Protein AF-A0A6G2PUN9-F1 (afdb_monomer_lite)

Radius of gyration: 12.89 Å; chains: 1; bounding box: 33×26×29 Å

Secondary structure (DSSP, 8-state):
-GGGS--S-TTTEEEEEES-TTSTTTT-TTS-EEEEEEHHHHHHHHHHHHHHHHHTT--TT--------

pLDDT: mean 94.49, std 3.64, range [82.69, 98.12]

Structure (mmCIF, N/CA/C/O backbone):
data_AF-A0A6G2PUN9-F1
#
_entry.id   AF-A0A6G2PUN9-F1
#
loop_
_atom_site.group_PDB
_atom_site.id
_atom_site.type_symbol
_atom_site.label_atom_id
_atom_site.label_alt_id
_atom_site.label_comp_id
_atom_site.label_asym_id
_atom_site.label_entity_id
_atom_site.label_seq_id
_atom_site.pdbx_PDB_ins_code
_atom_site.Cartn_x
_atom_site.Cartn_y
_atom_site.Cartn_z
_atom_site.occupancy
_atom_site.B_iso_or_equiv
_atom_site.auth_seq_id
_atom_site.auth_comp_id
_atom_site.auth_asym_id
_atom_site.auth_atom_id
_atom_site.pdbx_PDB_model_num
ATOM 1 N N . MET A 1 1 ? 10.166 4.703 1.228 1.00 83.19 1 MET A N 1
ATOM 2 C CA . MET A 1 1 ? 11.411 3.891 1.254 1.00 83.19 1 MET A CA 1
ATOM 3 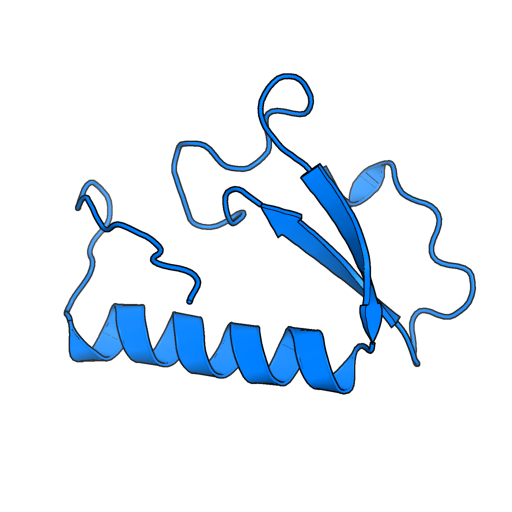C C . MET A 1 1 ? 11.888 3.481 -0.141 1.00 83.19 1 MET A C 1
ATOM 5 O O . MET A 1 1 ? 13.089 3.428 -0.381 1.00 83.19 1 MET A O 1
ATOM 9 N N . CYS A 1 2 ? 10.973 3.242 -1.076 1.00 89.88 2 CYS A N 1
ATOM 10 C CA . CYS A 1 2 ? 11.209 2.781 -2.437 1.00 89.88 2 CYS A CA 1
ATOM 11 C C . CYS A 1 2 ? 12.092 3.687 -3.286 1.00 89.88 2 CYS A C 1
ATOM 13 O O . CYS A 1 2 ? 12.785 3.190 -4.163 1.00 89.88 2 CYS A O 1
ATOM 15 N N . ALA A 1 3 ? 12.150 4.987 -2.983 1.00 85.31 3 ALA A N 1
ATOM 16 C CA . ALA A 1 3 ? 13.054 5.920 -3.655 1.00 85.31 3 ALA A CA 1
ATOM 17 C C . ALA A 1 3 ? 14.542 5.524 -3.551 1.00 85.31 3 ALA A C 1
ATOM 19 O O . ALA A 1 3 ? 15.349 5.982 -4.352 1.00 85.31 3 ALA A O 1
ATOM 20 N N . LYS A 1 4 ? 14.914 4.686 -2.571 1.00 85.56 4 LYS A N 1
ATOM 21 C CA . LYS A 1 4 ? 16.295 4.222 -2.358 1.00 85.56 4 LYS A CA 1
ATOM 22 C C . LYS A 1 4 ? 16.551 2.800 -2.874 1.00 85.56 4 LYS A C 1
ATOM 24 O O . LYS A 1 4 ? 17.645 2.283 -2.672 1.00 85.56 4 LYS A O 1
ATOM 29 N N . VAL A 1 5 ? 15.564 2.150 -3.497 1.00 89.12 5 VAL A N 1
ATOM 30 C CA . VAL A 1 5 ? 15.678 0.759 -3.958 1.00 89.12 5 VAL A CA 1
ATOM 31 C C . VAL A 1 5 ? 15.819 0.727 -5.474 1.00 89.12 5 VAL A C 1
ATOM 33 O O . VAL A 1 5 ? 14.960 1.222 -6.199 1.00 89.12 5 VAL A O 1
ATOM 36 N N . HIS A 1 6 ? 16.906 0.127 -5.958 1.00 94.06 6 HIS A N 1
ATOM 37 C CA . HIS A 1 6 ? 17.122 -0.062 -7.388 1.00 94.06 6 HIS A CA 1
ATOM 38 C C . HIS A 1 6 ? 16.135 -1.095 -7.952 1.00 94.06 6 HIS A C 1
ATOM 40 O O . HIS A 1 6 ? 16.050 -2.217 -7.453 1.00 94.06 6 HIS A O 1
ATOM 46 N N . ASN A 1 7 ? 15.408 -0.716 -9.005 1.00 93.62 7 ASN A N 1
ATOM 47 C CA . ASN A 1 7 ? 14.527 -1.601 -9.760 1.00 93.62 7 ASN A CA 1
ATOM 48 C C . ASN A 1 7 ? 15.010 -1.671 -11.221 1.00 93.62 7 ASN A C 1
ATOM 50 O O . ASN A 1 7 ? 14.756 -0.729 -11.976 1.00 93.62 7 ASN A O 1
ATOM 54 N N . PRO A 1 8 ? 15.702 -2.752 -11.623 1.00 90.56 8 PRO A N 1
ATOM 55 C CA . PRO A 1 8 ? 16.274 -2.863 -12.964 1.00 90.56 8 PRO A CA 1
ATOM 56 C C . PRO A 1 8 ? 15.216 -3.077 -14.057 1.00 90.56 8 PRO A C 1
ATOM 58 O O . PRO A 1 8 ? 15.478 -2.790 -15.222 1.00 90.56 8 PRO A O 1
ATOM 61 N N . GLU A 1 9 ? 14.007 -3.540 -13.709 1.00 95.88 9 GLU A N 1
ATOM 62 C CA . GLU A 1 9 ? 12.932 -3.816 -14.673 1.00 95.88 9 GLU A CA 1
ATOM 63 C C . GLU A 1 9 ? 11.567 -3.261 -14.199 1.00 95.88 9 GLU A C 1
ATOM 65 O O . GLU A 1 9 ? 10.658 -4.032 -13.864 1.00 95.88 9 GLU A O 1
ATOM 70 N N . PRO A 1 10 ? 11.348 -1.929 -14.243 1.00 91.50 10 PRO A N 1
ATOM 71 C CA . PRO A 1 10 ? 10.141 -1.278 -13.708 1.00 91.50 10 PRO A CA 1
ATOM 72 C C . PRO A 1 10 ? 8.819 -1.675 -14.379 1.00 91.50 10 PRO A C 1
ATOM 74 O O . PRO A 1 10 ? 7.737 -1.390 -13.873 1.00 91.50 10 PRO A O 1
ATOM 77 N N . LYS A 1 11 ? 8.883 -2.319 -15.549 1.00 94.06 11 LYS A N 1
ATOM 78 C CA . LYS A 1 11 ? 7.698 -2.862 -16.22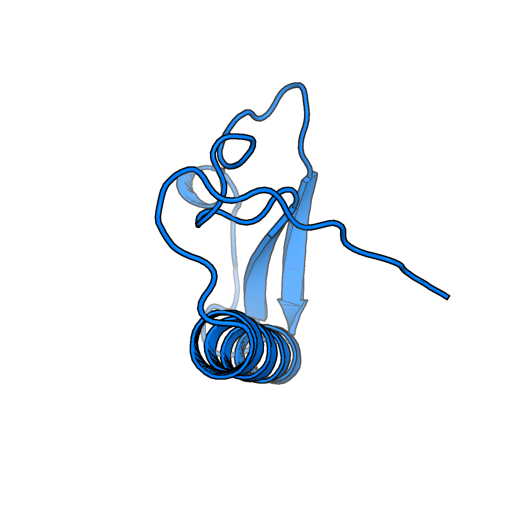8 1.00 94.06 11 LYS A CA 1
ATOM 79 C C . LYS A 1 11 ? 7.238 -4.195 -15.630 1.00 94.06 11 LYS A C 1
ATOM 81 O O . LYS A 1 11 ? 6.058 -4.515 -15.735 1.00 94.06 11 LYS A O 1
ATOM 86 N N . LYS A 1 12 ? 8.153 -4.973 -15.040 1.00 97.00 12 LYS A N 1
ATOM 87 C CA . LYS A 1 12 ? 7.884 -6.321 -14.509 1.00 97.00 12 LYS A CA 1
ATOM 88 C C . LYS A 1 12 ? 7.809 -6.357 -12.994 1.00 97.00 12 LYS A C 1
ATOM 90 O O . LYS A 1 12 ? 7.092 -7.198 -12.453 1.00 97.00 12 LYS A O 1
ATOM 95 N N . TYR A 1 13 ? 8.517 -5.455 -12.326 1.00 97.62 13 TYR A N 1
ATOM 96 C CA . TYR A 1 13 ? 8.553 -5.388 -10.878 1.00 97.62 13 TYR A CA 1
ATOM 97 C C . TYR A 1 13 ? 8.171 -4.009 -10.378 1.00 97.62 13 TYR A C 1
ATOM 99 O O . TYR A 1 13 ? 8.498 -3.000 -10.999 1.00 97.62 13 TYR A O 1
ATOM 107 N N . ASP A 1 14 ? 7.537 -3.989 -9.216 1.00 97.25 14 ASP A N 1
ATOM 108 C CA . ASP A 1 14 ? 7.284 -2.781 -8.454 1.00 97.25 14 ASP A CA 1
ATOM 109 C C . ASP A 1 14 ? 8.008 -2.890 -7.108 1.00 97.25 14 ASP A C 1
ATOM 111 O O . ASP A 1 14 ? 8.318 -3.977 -6.608 1.00 97.25 14 ASP A O 1
ATOM 115 N N . CYS A 1 15 ? 8.265 -1.737 -6.510 1.00 95.81 15 CYS A N 1
ATOM 116 C CA . CYS A 1 15 ? 8.771 -1.663 -5.158 1.00 95.81 15 CYS A CA 1
ATOM 117 C C . CYS A 1 15 ? 7.597 -1.651 -4.166 1.00 95.81 15 CYS A C 1
ATOM 119 O O . CYS A 1 15 ? 6.729 -0.780 -4.239 1.00 95.81 15 CYS A O 1
ATOM 121 N N . ALA A 1 16 ? 7.562 -2.626 -3.258 1.00 95.38 16 ALA A N 1
ATOM 122 C CA . ALA A 1 16 ? 6.548 -2.751 -2.216 1.00 95.38 16 ALA A CA 1
ATOM 123 C C . ALA A 1 16 ? 7.124 -2.376 -0.846 1.00 95.38 16 ALA A C 1
ATOM 125 O O . ALA A 1 16 ? 8.245 -2.771 -0.520 1.00 95.38 16 ALA A O 1
ATOM 126 N N . GLU A 1 17 ? 6.344 -1.653 -0.038 1.00 95.06 17 GLU A N 1
ATOM 127 C CA . GLU A 1 17 ? 6.702 -1.238 1.325 1.00 95.06 17 GLU A CA 1
ATOM 128 C C . GLU A 1 17 ? 5.729 -1.824 2.353 1.00 95.06 17 GLU A C 1
ATOM 130 O O . GLU A 1 17 ? 4.513 -1.818 2.142 1.00 95.06 17 GLU A O 1
ATOM 135 N N . TYR A 1 18 ? 6.272 -2.292 3.478 1.00 94.31 18 TYR A N 1
ATOM 136 C CA . TYR A 1 18 ? 5.512 -2.620 4.682 1.00 94.31 18 TYR A CA 1
ATOM 137 C C . TYR A 1 18 ? 6.216 -2.041 5.922 1.00 94.31 18 TYR A C 1
ATOM 139 O O . TYR A 1 18 ? 7.396 -2.340 6.106 1.00 94.31 18 TYR A O 1
ATOM 147 N N . PRO A 1 19 ? 5.544 -1.279 6.803 1.00 96.06 19 PRO A N 1
ATOM 148 C CA . PRO A 1 19 ? 4.141 -0.859 6.727 1.00 96.06 19 PRO A CA 1
ATOM 149 C C . PRO A 1 19 ? 3.807 -0.050 5.465 1.00 96.06 19 PRO A C 1
ATOM 151 O O . PRO A 1 19 ? 4.692 0.538 4.842 1.00 96.06 19 PRO A O 1
ATOM 154 N N . PHE A 1 20 ? 2.539 -0.090 5.045 1.00 95.69 20 PHE A N 1
ATOM 155 C CA . PHE A 1 20 ? 2.106 0.503 3.778 1.00 95.69 20 PHE A CA 1
ATOM 156 C C . PHE A 1 20 ? 2.319 2.020 3.773 1.00 95.69 20 PHE A C 1
ATOM 158 O O . PHE A 1 20 ? 2.078 2.682 4.776 1.00 95.69 20 PHE A O 1
ATOM 165 N N . ALA A 1 21 ? 2.680 2.591 2.620 1.00 95.06 21 ALA A N 1
ATOM 166 C CA . ALA A 1 21 ? 2.896 4.037 2.478 1.00 95.06 21 ALA A CA 1
ATOM 167 C C . ALA A 1 21 ? 1.665 4.897 2.839 1.00 95.06 21 ALA A C 1
ATOM 169 O O . ALA A 1 21 ? 1.808 6.079 3.126 1.00 95.06 21 ALA A O 1
ATOM 170 N N . ALA A 1 22 ? 0.465 4.308 2.824 1.00 94.44 22 ALA A N 1
ATOM 171 C CA . ALA A 1 22 ? -0.780 4.960 3.221 1.00 94.44 22 ALA A CA 1
ATOM 172 C C . ALA A 1 22 ? -1.026 4.975 4.746 1.00 94.44 22 ALA A C 1
ATOM 174 O O . ALA A 1 22 ? -1.992 5.595 5.183 1.00 94.44 22 ALA A O 1
ATOM 175 N N . SER A 1 23 ? -0.203 4.294 5.554 1.00 95.25 23 SER A N 1
ATOM 176 C CA . SER A 1 23 ? -0.321 4.278 7.018 1.00 95.25 23 SER A CA 1
ATOM 177 C C . SER A 1 23 ? 0.678 5.236 7.675 1.00 95.25 23 SER A C 1
ATOM 179 O O . SER A 1 23 ? 1.698 5.598 7.085 1.00 95.25 23 SER A O 1
ATOM 181 N N . LYS A 1 24 ? 0.411 5.627 8.927 1.00 95.69 24 LYS A N 1
ATOM 182 C CA . LYS A 1 24 ? 1.295 6.505 9.718 1.00 95.69 24 LYS A CA 1
ATOM 183 C C . LYS A 1 24 ? 2.679 5.884 9.953 1.00 95.69 24 LYS A C 1
ATOM 185 O O . LYS A 1 24 ? 3.670 6.595 10.090 1.00 95.69 24 LYS A O 1
ATOM 190 N N . GLU A 1 25 ? 2.740 4.561 10.029 1.00 94.75 25 GLU A N 1
ATOM 191 C CA . GLU A 1 25 ? 3.950 3.770 10.262 1.00 94.75 25 GLU A CA 1
ATOM 192 C C . GLU A 1 25 ? 4.783 3.571 8.985 1.00 94.75 25 GLU A C 1
ATOM 194 O O . GLU A 1 25 ? 5.936 3.134 9.064 1.00 94.75 25 GLU A O 1
ATOM 199 N N . GLY A 1 26 ? 4.210 3.872 7.815 1.00 94.75 26 GLY A N 1
ATOM 200 C CA . GLY A 1 26 ? 4.880 3.775 6.525 1.00 94.75 26 GLY A CA 1
ATOM 201 C C . GLY A 1 26 ? 6.085 4.713 6.409 1.00 94.75 26 GLY A C 1
ATOM 202 O O . GLY A 1 26 ? 6.213 5.719 7.103 1.00 94.75 26 GLY A O 1
ATOM 203 N N . GLY A 1 27 ? 7.016 4.382 5.514 1.00 90.62 27 GLY A N 1
ATOM 204 C CA . GLY A 1 27 ? 8.131 5.269 5.175 1.00 90.62 27 GLY A CA 1
ATOM 205 C C . GLY A 1 27 ? 9.314 5.295 6.156 1.00 90.62 27 GLY A C 1
ATOM 206 O O . GLY A 1 27 ? 10.372 5.782 5.760 1.00 90.62 27 GLY A O 1
ATOM 207 N N . ASN A 1 28 ? 9.212 4.724 7.366 1.00 90.62 28 ASN A N 1
ATOM 208 C CA . ASN A 1 28 ? 10.330 4.617 8.321 1.00 90.62 28 ASN A CA 1
ATOM 209 C C . ASN A 1 28 ? 11.271 3.413 8.051 1.00 90.62 28 ASN A C 1
ATOM 211 O O . ASN A 1 28 ? 10.952 2.295 8.467 1.00 90.62 28 ASN A O 1
ATOM 215 N N . PRO A 1 29 ? 12.458 3.597 7.436 1.00 85.81 29 PRO A N 1
ATOM 216 C CA . PRO A 1 29 ? 13.336 2.490 7.037 1.00 85.81 29 PRO A CA 1
ATOM 217 C C . PRO A 1 29 ? 13.894 1.669 8.208 1.00 85.81 29 PRO A C 1
ATOM 219 O O . PRO A 1 29 ? 14.311 0.538 7.997 1.00 85.81 29 PRO A O 1
ATOM 222 N N . SER A 1 30 ? 13.900 2.208 9.432 1.00 90.50 30 SER A N 1
ATOM 223 C CA . SER A 1 30 ? 14.356 1.475 10.625 1.00 90.50 30 SER A CA 1
ATOM 224 C C . SER A 1 30 ? 13.308 0.499 11.174 1.00 90.50 30 SER A C 1
ATOM 226 O O . SER A 1 30 ? 13.640 -0.386 11.957 1.00 90.50 30 SER A O 1
ATOM 228 N N . ARG A 1 31 ? 12.036 0.653 10.775 1.00 90.69 31 ARG A N 1
ATOM 229 C CA . ARG A 1 31 ? 10.891 -0.127 11.279 1.00 90.69 31 ARG A CA 1
ATOM 230 C C . ARG A 1 31 ? 10.015 -0.700 10.164 1.00 90.69 31 ARG A C 1
ATOM 232 O O . ARG A 1 31 ? 8.870 -1.069 10.409 1.00 90.69 31 ARG A O 1
ATOM 239 N N . GLY A 1 32 ? 10.544 -0.770 8.948 1.00 91.94 32 GLY A N 1
ATOM 240 C CA . GLY A 1 32 ? 9.833 -1.304 7.799 1.00 91.94 32 GLY A CA 1
ATOM 241 C C . GLY A 1 32 ? 10.741 -2.075 6.857 1.00 91.94 32 GLY A C 1
ATOM 242 O O . GLY A 1 32 ? 11.955 -2.154 7.026 1.00 91.94 32 GLY A O 1
ATOM 243 N N . SER A 1 33 ? 10.115 -2.673 5.858 1.00 93.44 33 SER A N 1
ATOM 244 C CA . SER A 1 33 ? 10.739 -3.486 4.835 1.00 93.44 33 SER A CA 1
ATOM 245 C C . SER A 1 33 ? 10.338 -2.961 3.472 1.00 93.44 33 SER A C 1
ATOM 247 O O . SER A 1 33 ? 9.210 -2.517 3.247 1.00 93.44 33 SER A O 1
ATOM 249 N N . THR A 1 34 ? 11.281 -3.039 2.547 1.00 95.00 34 THR A N 1
ATOM 250 C CA . THR A 1 34 ? 11.056 -2.720 1.147 1.00 95.00 34 THR A CA 1
ATOM 251 C C . THR A 1 34 ? 11.607 -3.840 0.287 1.00 95.00 34 THR A C 1
ATOM 253 O O . THR A 1 34 ? 12.717 -4.325 0.537 1.00 95.00 34 THR A O 1
ATOM 256 N N . ARG A 1 35 ? 10.826 -4.295 -0.694 1.00 94.44 35 ARG A N 1
ATOM 257 C CA . ARG A 1 35 ? 11.193 -5.407 -1.582 1.00 94.44 35 ARG A CA 1
ATOM 258 C C . ARG A 1 35 ? 10.748 -5.128 -3.012 1.00 94.44 35 ARG A C 1
ATOM 260 O O . ARG A 1 35 ? 9.675 -4.573 -3.232 1.00 94.44 35 ARG A O 1
ATOM 267 N N . ILE A 1 36 ? 11.569 -5.553 -3.967 1.00 96.75 36 ILE A N 1
ATOM 268 C CA . ILE A 1 36 ? 11.191 -5.622 -5.378 1.00 96.75 36 ILE A CA 1
ATOM 269 C C . ILE A 1 36 ? 10.396 -6.912 -5.573 1.00 96.75 36 ILE A C 1
ATOM 271 O O . ILE A 1 36 ? 10.906 -8.001 -5.311 1.00 96.75 36 ILE A O 1
ATOM 275 N N . ILE A 1 37 ? 9.137 -6.783 -5.979 1.00 96.38 37 ILE A N 1
ATOM 276 C CA . ILE A 1 37 ? 8.220 -7.909 -6.196 1.00 96.38 37 ILE A CA 1
ATOM 277 C C . ILE A 1 37 ? 7.517 -7.756 -7.541 1.00 96.38 37 ILE A C 1
ATOM 279 O O . ILE A 1 37 ? 7.553 -6.686 -8.146 1.00 96.38 37 ILE A O 1
ATOM 283 N N . SER A 1 38 ? 6.880 -8.822 -8.034 1.00 97.81 38 SER A N 1
ATOM 284 C CA . SER A 1 38 ? 6.175 -8.766 -9.321 1.00 97.81 38 SER A CA 1
ATOM 285 C C . SER A 1 38 ? 5.158 -7.617 -9.354 1.00 97.81 38 SER A C 1
ATOM 287 O O . SER A 1 38 ? 4.351 -7.452 -8.435 1.00 97.81 38 SER A O 1
ATOM 289 N N . ALA A 1 39 ? 5.186 -6.830 -10.428 1.00 97.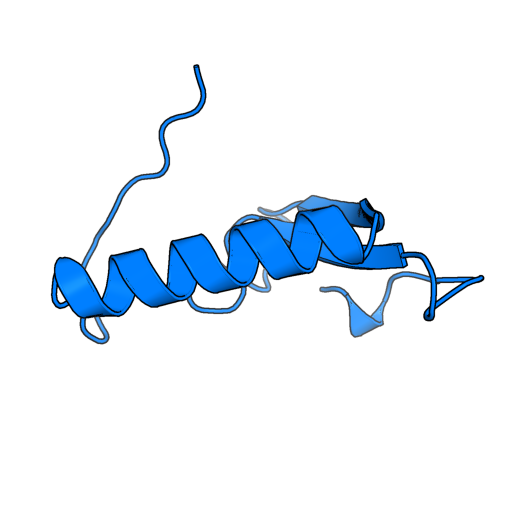25 39 ALA A N 1
ATOM 290 C CA . ALA A 1 39 ? 4.313 -5.676 -10.600 1.00 97.25 39 ALA A CA 1
ATOM 291 C C . ALA A 1 39 ? 2.837 -6.095 -10.631 1.00 97.25 39 ALA A C 1
ATOM 293 O O . ALA A 1 39 ? 1.992 -5.477 -9.989 1.00 97.25 39 ALA A O 1
ATOM 294 N N . ALA A 1 40 ? 2.523 -7.200 -11.316 1.00 97.31 40 ALA A N 1
ATOM 295 C CA . ALA A 1 40 ? 1.168 -7.743 -11.370 1.00 97.31 40 ALA A CA 1
ATOM 296 C C . ALA A 1 40 ? 0.623 -8.070 -9.966 1.00 97.31 40 ALA A C 1
ATOM 298 O O . ALA A 1 40 ? -0.472 -7.630 -9.609 1.00 97.31 40 ALA A O 1
ATOM 299 N N . GLY A 1 41 ? 1.411 -8.775 -9.144 1.00 97.00 41 GLY A N 1
ATOM 300 C CA . GLY A 1 41 ? 1.029 -9.110 -7.772 1.00 97.00 41 GLY A CA 1
ATOM 301 C C . GLY A 1 41 ? 0.888 -7.872 -6.887 1.00 97.00 41 GLY A C 1
ATOM 302 O O . GLY A 1 41 ? -0.138 -7.706 -6.226 1.00 97.00 41 GLY A O 1
ATOM 303 N N . ASN A 1 42 ? 1.872 -6.967 -6.923 1.00 96.75 42 ASN A N 1
ATOM 304 C CA . ASN A 1 42 ? 1.854 -5.744 -6.118 1.00 96.75 42 ASN A CA 1
ATOM 305 C C . ASN A 1 42 ? 0.625 -4.875 -6.417 1.00 96.75 42 ASN A C 1
ATOM 307 O O . ASN A 1 42 ? -0.069 -4.431 -5.503 1.00 96.75 42 ASN A O 1
ATOM 311 N N . ARG A 1 43 ? 0.302 -4.687 -7.702 1.00 97.25 43 ARG A N 1
ATOM 312 C CA . ARG A 1 43 ? -0.855 -3.892 -8.143 1.00 97.25 43 ARG A CA 1
ATOM 313 C C . ARG A 1 43 ? -2.176 -4.550 -7.770 1.00 97.25 43 ARG A C 1
ATOM 315 O O . ARG A 1 43 ? -3.080 -3.859 -7.305 1.00 97.25 43 ARG A O 1
ATOM 322 N N . SER A 1 44 ? -2.282 -5.873 -7.913 1.00 97.62 44 SER A N 1
ATOM 323 C CA . SER A 1 44 ? -3.478 -6.614 -7.498 1.00 97.62 44 SER A CA 1
ATOM 324 C C . SER A 1 44 ? -3.734 -6.478 -5.994 1.00 97.62 44 SER A C 1
ATOM 326 O O . SER A 1 44 ? -4.875 -6.262 -5.579 1.00 97.62 44 SER A O 1
ATOM 328 N N . VAL A 1 45 ? -2.690 -6.584 -5.168 1.00 94.88 45 VAL A N 1
ATOM 329 C CA . VAL A 1 45 ? -2.811 -6.408 -3.713 1.00 94.88 45 VAL A CA 1
ATOM 330 C C . VAL A 1 45 ? -3.110 -4.950 -3.364 1.00 94.88 45 VAL A C 1
ATOM 332 O O . VAL A 1 45 ? -3.976 -4.704 -2.527 1.00 94.88 45 VAL A O 1
ATOM 335 N N . GLY A 1 46 ? -2.485 -3.984 -4.042 1.00 96.38 46 GLY A N 1
ATOM 336 C CA . GLY A 1 46 ? -2.782 -2.559 -3.875 1.00 96.38 46 GLY A CA 1
ATOM 337 C C . GLY A 1 46 ? -4.243 -2.214 -4.183 1.00 96.38 46 GL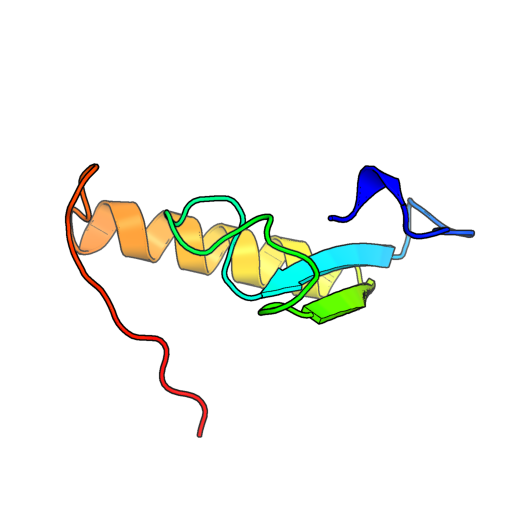Y A C 1
ATOM 338 O O . GLY A 1 46 ? -4.882 -1.499 -3.412 1.00 96.38 46 GLY A O 1
ATOM 339 N N . ALA A 1 47 ? -4.815 -2.788 -5.246 1.00 98.06 47 ALA A N 1
ATOM 340 C CA . ALA A 1 47 ? -6.235 -2.637 -5.565 1.00 98.06 47 ALA A CA 1
ATOM 341 C C . ALA A 1 47 ? -7.137 -3.236 -4.472 1.00 98.06 47 ALA A C 1
ATOM 343 O O . ALA A 1 47 ? -8.105 -2.598 -4.050 1.00 98.06 47 ALA A O 1
ATOM 344 N N . ARG A 1 48 ? -6.794 -4.426 -3.956 1.00 97.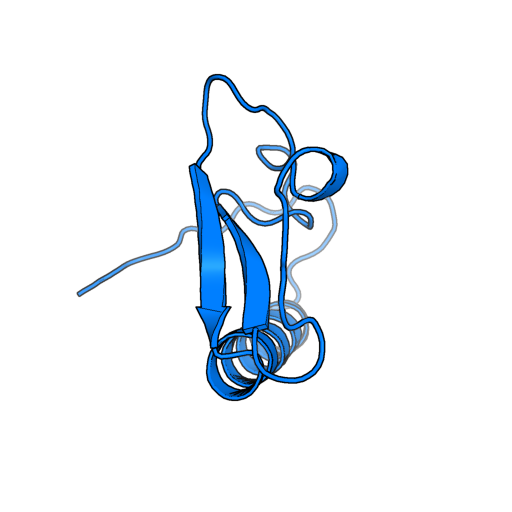00 48 ARG A N 1
ATOM 345 C CA . ARG A 1 48 ? -7.515 -5.056 -2.838 1.00 97.00 48 ARG A CA 1
ATOM 346 C C . ARG A 1 48 ? -7.441 -4.213 -1.562 1.00 97.00 48 ARG A C 1
ATOM 348 O O . ARG A 1 48 ? -8.461 -4.038 -0.903 1.00 97.00 48 ARG A O 1
ATOM 355 N N . LEU A 1 49 ? -6.268 -3.673 -1.234 1.00 96.62 49 LEU A N 1
ATOM 356 C CA . LEU A 1 49 ? -6.061 -2.799 -0.078 1.00 96.62 49 LEU A CA 1
ATOM 357 C C . LEU A 1 49 ? -6.864 -1.494 -0.209 1.00 96.62 49 LEU A C 1
ATOM 359 O O . LEU A 1 49 ? -7.550 -1.097 0.728 1.00 96.62 49 LEU A O 1
ATOM 363 N N . GLY A 1 50 ? -6.871 -0.876 -1.393 1.00 97.12 50 GLY A N 1
ATOM 364 C CA . GLY A 1 50 ? -7.714 0.289 -1.673 1.00 97.12 50 GLY A CA 1
ATOM 365 C C . GLY A 1 50 ? -9.213 -0.018 -1.557 1.00 97.12 50 GLY A C 1
ATOM 366 O O . GLY A 1 50 ? -9.977 0.794 -1.035 1.00 97.12 50 GLY A O 1
ATOM 367 N N . GLY A 1 51 ? -9.642 -1.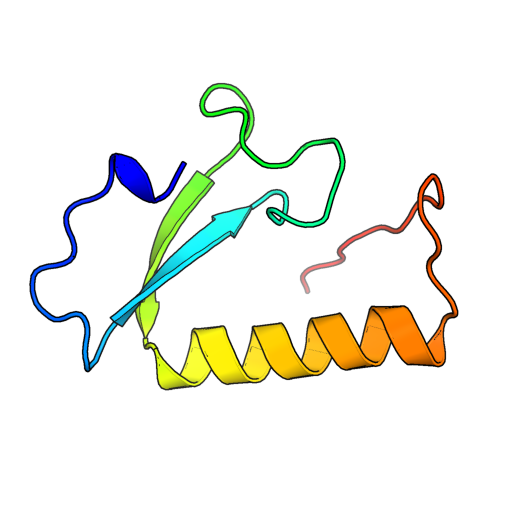207 -1.993 1.00 98.06 51 GLY A N 1
ATOM 368 C CA . GLY A 1 51 ? -11.006 -1.700 -1.786 1.00 98.06 51 GLY A CA 1
ATOM 369 C C . GLY A 1 51 ? -11.347 -1.909 -0.307 1.00 98.06 51 GLY A C 1
ATOM 370 O O . GLY A 1 51 ? -12.435 -1.533 0.129 1.00 98.06 51 GLY A O 1
ATOM 371 N N . PHE A 1 52 ? -10.409 -2.434 0.487 1.00 97.38 52 PHE A N 1
ATOM 372 C CA . PHE A 1 52 ? -10.551 -2.548 1.940 1.00 97.38 52 PHE A CA 1
ATOM 373 C C . PHE A 1 52 ? -10.774 -1.175 2.587 1.00 97.38 52 PHE A C 1
ATOM 375 O O . PHE A 1 52 ? -11.786 -1.005 3.265 1.00 97.38 52 PHE A O 1
ATOM 382 N N . TYR A 1 53 ? -9.926 -0.179 2.291 1.00 97.31 53 TYR A N 1
ATOM 383 C CA . TYR A 1 53 ? -10.083 1.178 2.833 1.00 97.31 53 TYR A CA 1
ATOM 384 C C . TYR A 1 53 ? -11.460 1.778 2.526 1.00 97.31 53 TYR A C 1
ATOM 386 O O . TYR A 1 53 ? -12.086 2.370 3.402 1.00 97.31 53 TYR A O 1
ATOM 394 N N . LYS A 1 54 ? -11.979 1.567 1.309 1.00 97.56 54 LYS A N 1
ATOM 395 C CA . LYS A 1 54 ? -13.320 2.029 0.919 1.00 97.56 54 LYS A CA 1
ATOM 396 C C . LYS A 1 54 ? -14.437 1.265 1.633 1.00 97.56 54 LYS A C 1
ATOM 398 O O . LYS A 1 54 ? -15.327 1.883 2.207 1.00 97.56 54 LYS A O 1
ATOM 403 N N . SER A 1 55 ? -14.401 -0.068 1.589 1.00 98.12 55 SER A N 1
ATOM 404 C CA . SER A 1 55 ? -15.480 -0.927 2.106 1.00 98.12 55 SER A CA 1
ATOM 405 C C . SER A 1 55 ? -15.629 -0.856 3.624 1.00 98.12 55 SER A C 1
ATOM 407 O O . SER A 1 55 ? -16.749 -0.867 4.122 1.00 98.12 55 SER A O 1
ATOM 409 N N . GLN A 1 56 ? -14.513 -0.742 4.347 1.00 97.56 56 GLN A N 1
ATOM 410 C CA . GLN A 1 56 ? -14.501 -0.620 5.805 1.00 97.56 56 GLN A CA 1
ATOM 411 C C . GLN A 1 56 ? -14.519 0.836 6.275 1.00 97.56 56 GLN A C 1
ATOM 413 O O . GLN A 1 56 ? -14.509 1.080 7.475 1.00 97.56 56 GLN A O 1
ATOM 418 N N . ARG A 1 57 ? -14.550 1.799 5.339 1.00 97.38 57 ARG A N 1
ATOM 419 C CA . ARG A 1 57 ? -14.492 3.239 5.619 1.00 97.38 57 ARG A CA 1
ATOM 420 C C . ARG A 1 57 ? -13.325 3.603 6.544 1.00 97.38 57 ARG A C 1
ATOM 422 O O . ARG A 1 57 ? -13.515 4.374 7.471 1.00 97.38 57 ARG A O 1
ATOM 429 N N . VAL A 1 58 ? -12.137 3.059 6.278 1.00 97.62 58 VAL A N 1
ATOM 430 C CA . VAL A 1 58 ? -10.918 3.431 7.012 1.00 97.62 58 VAL A CA 1
ATOM 431 C C . VAL A 1 58 ? -10.567 4.867 6.636 1.00 97.62 58 VAL A C 1
ATOM 433 O O . VAL A 1 58 ? -10.165 5.137 5.499 1.00 97.62 58 VAL A O 1
ATOM 436 N N . LEU A 1 59 ? -10.769 5.791 7.567 1.00 96.44 59 LEU A N 1
ATOM 437 C CA . LEU A 1 59 ? -10.468 7.207 7.415 1.00 96.44 59 LEU A CA 1
ATOM 438 C C . LEU A 1 59 ? -9.070 7.528 7.949 1.00 96.44 59 LEU A C 1
ATOM 440 O O . LEU A 1 59 ? -8.393 6.711 8.572 1.00 96.44 59 LEU A O 1
ATOM 444 N N . ASN A 1 60 ? -8.616 8.752 7.691 1.00 95.94 60 ASN A N 1
ATOM 445 C CA . ASN A 1 60 ? -7.366 9.229 8.264 1.00 95.94 60 ASN A CA 1
ATOM 446 C C . ASN A 1 60 ? -7.453 9.222 9.799 1.00 95.94 60 ASN A C 1
ATOM 448 O O . ASN A 1 60 ? -8.336 9.859 10.368 1.00 95.94 60 ASN A O 1
ATOM 452 N N . GLY A 1 61 ? -6.518 8.530 10.447 1.00 95.69 61 GLY A N 1
ATOM 453 C CA . GLY A 1 61 ? -6.484 8.348 11.899 1.00 95.69 61 GLY A CA 1
ATOM 454 C C . GLY A 1 61 ? -7.078 7.026 12.387 1.00 95.69 61 GLY A C 1
ATOM 455 O O . GLY A 1 61 ? -6.804 6.651 13.527 1.00 95.69 61 GLY A O 1
ATOM 456 N N . ASP A 1 62 ? -7.807 6.292 11.542 1.00 97.75 62 ASP A N 1
ATOM 457 C CA . ASP A 1 62 ? -8.356 4.992 11.922 1.00 97.75 62 ASP A CA 1
ATOM 458 C C . ASP A 1 62 ? -7.266 3.920 11.989 1.00 97.75 62 ASP A C 1
ATOM 460 O O . ASP A 1 62 ? -6.387 3.818 11.127 1.00 97.75 62 ASP A O 1
ATOM 464 N N . ALA A 1 63 ? -7.358 3.071 13.012 1.00 96.81 63 ALA A N 1
ATOM 465 C CA . ALA A 1 63 ? -6.497 1.911 13.155 1.00 96.81 63 ALA A CA 1
ATOM 466 C C . ALA A 1 63 ? -7.072 0.704 12.402 1.00 96.81 63 ALA A C 1
ATOM 468 O O . ALA A 1 63 ? -8.269 0.425 12.438 1.00 96.81 63 ALA A O 1
ATOM 469 N N . TYR A 1 64 ? -6.189 -0.066 11.775 1.00 96.19 64 TYR A N 1
ATOM 470 C CA . TYR A 1 64 ? -6.484 -1.389 11.236 1.00 96.19 64 TYR A CA 1
ATOM 471 C C . TYR A 1 64 ? -5.282 -2.303 11.481 1.00 96.19 64 TYR A C 1
ATOM 473 O O . TYR A 1 64 ? -4.173 -1.835 11.738 1.00 96.19 64 TYR A O 1
ATOM 481 N N . TYR A 1 65 ? -5.487 -3.615 11.388 1.00 95.38 65 TYR A N 1
ATOM 482 C CA . TYR A 1 65 ? -4.407 -4.592 11.495 1.00 95.38 65 TYR A CA 1
ATOM 483 C C . TYR A 1 65 ? -4.288 -5.408 10.209 1.00 95.38 65 TYR A C 1
ATOM 485 O O . TYR A 1 65 ? -5.257 -5.599 9.473 1.00 95.38 65 TYR A O 1
ATOM 493 N N . VAL A 1 66 ? -3.078 -5.894 9.942 1.00 94.44 66 VAL A N 1
ATOM 494 C CA . VAL A 1 66 ? -2.797 -6.824 8.847 1.00 94.44 66 VAL A CA 1
ATOM 495 C C . VAL A 1 66 ? -2.534 -8.187 9.459 1.00 94.44 66 VAL A C 1
ATOM 497 O O . VAL A 1 66 ? -1.629 -8.341 10.274 1.00 94.44 66 VAL A O 1
ATOM 500 N N . HIS A 1 67 ? -3.328 -9.174 9.060 1.00 94.06 67 HIS A N 1
ATOM 501 C CA . HIS A 1 67 ? -3.158 -10.556 9.484 1.00 94.06 67 HIS A CA 1
ATOM 502 C C . HIS A 1 67 ? -2.710 -11.411 8.301 1.00 94.06 67 HIS A C 1
ATOM 504 O O . HIS A 1 67 ? -3.409 -11.501 7.288 1.00 94.06 67 HIS A O 1
ATOM 510 N N . ILE A 1 68 ? -1.537 -12.024 8.441 1.00 89.44 68 ILE A N 1
ATOM 511 C CA . ILE A 1 68 ? -0.958 -12.971 7.487 1.00 89.44 68 ILE A CA 1
ATOM 512 C C . ILE A 1 68 ? -1.243 -14.370 8.042 1.00 89.44 68 ILE A C 1
ATOM 514 O O . ILE A 1 68 ? -1.022 -14.600 9.229 1.00 89.44 68 ILE A O 1
ATOM 518 N N . LYS A 1 69 ? -1.760 -15.270 7.203 1.00 82.69 69 LYS A N 1
ATOM 519 C CA . LYS A 1 69 ? -1.911 -16.692 7.537 1.00 82.69 69 LYS A CA 1
ATOM 520 C C . LYS A 1 69 ? -0.712 -17.477 7.037 1.00 82.69 69 LYS A C 1
ATOM 522 O O . LYS A 1 69 ? -0.224 -17.114 5.943 1.00 82.69 69 LYS A O 1
#

Sequence (69 aa):
MCAKVHNPEPKKYDCAEYPFAASKEGGNPSRGSTRIISAAGNRSVGARLGGFYKSQRVLNGDAYYVHIK

Foldseek 3Di:
DQVPDDDPCVPFWDKAKPVHPPDPQTPDPVRIDIDTDGPVVRVVVVVVVVVVCVVVVVDVPDDDDDDDD